Protein 8XYW (pdb70)

Structure (mmCIF, N/CA/C/O backbone):
data_8XYW
#
_entry.id   8XYW
#
_cell.length_a   64.487
_cell.length_b   64.511
_cell.length_c   26.794
_cell.angle_alpha   90.000
_cell.angle_beta   109.498
_cell.angle_gamma   90.000
#
_symmetry.space_group_name_H-M   'C 1 2 1'
#
loop_
_entity.id
_entity.type
_entity.pdbx_description
1 polymer 'De novo designed Trx-3'
2 water water
#
loop_
_atom_site.group_PDB
_atom_site.id
_atom_site.type_symbol
_atom_site.label_atom_id
_atom_site.label_alt_id
_atom_site.label_comp_id
_atom_site.label_asym_id
_atom_site.label_entity_id
_atom_site.label_seq_id
_atom_site.pdbx_PDB_ins_code
_atom_site.Cartn_x
_atom_site.Cartn_y
_atom_site.Cartn_z
_atom_site.occupancy
_atom_site.B_iso_or_equiv
_atom_site.auth_seq_id
_atom_site.auth_comp_id
_atom_site.auth_asym_id
_atom_site.auth_atom_id
_atom_site.pdbx_PDB_model_num
ATOM 1 N N . MET A 1 12 ? 18.58804 3.78911 21.38495 1.000 41.96090 1 MET A N 1
ATOM 2 C CA . MET A 1 12 ? 17.40209 4.62368 21.21449 1.000 42.18930 1 MET A CA 1
ATOM 3 C C . MET A 1 12 ? 16.36654 4.03185 20.25441 1.000 35.80406 1 MET A C 1
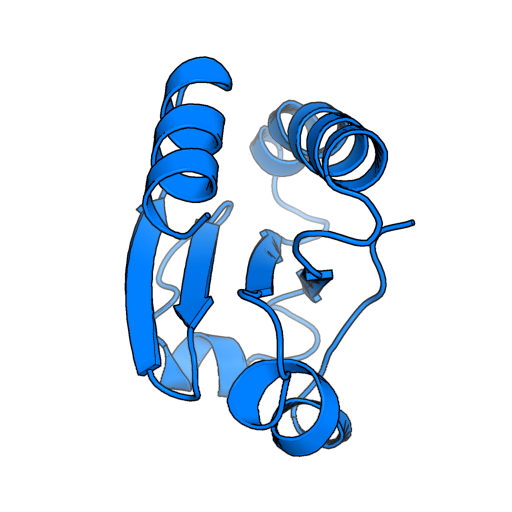ATOM 4 O O . MET A 1 12 ? 15.16843 4.27075 20.40978 1.000 36.84038 1 MET A O 1
ATOM 9 N N . VAL A 1 13 ? 16.81593 3.25806 19.27128 1.000 36.18195 2 VAL A N 1
ATOM 10 C CA . VAL A 1 13 ? 15.94163 2.76483 18.21351 1.000 31.37234 2 VAL A CA 1
ATOM 11 C C . VAL A 1 13 ? 15.48830 1.35899 18.58744 1.000 28.45813 2 VAL A C 1
ATOM 12 O O . VAL A 1 13 ? 16.24896 0.39353 18.46500 1.000 25.49278 2 VAL A O 1
ATOM 16 N N . GLU A 1 14 ? 14.23851 1.23782 19.02123 1.000 29.08011 3 GLU A N 1
ATOM 17 C CA . GLU A 1 14 ? 13.70002 -0.02039 19.50313 1.000 28.66024 3 GLU A CA 1
ATOM 18 C C . GLU A 1 14 ? 13.08112 -0.81417 18.35876 1.000 24.62322 3 GLU A C 1
ATOM 19 O O . GLU A 1 14 ? 12.55726 -0.24799 17.39580 1.000 21.56503 3 GLU A O 1
ATOM 25 N N . GLU A 1 15 ? 13.14279 -2.13780 18.47473 1.000 27.29911 4 GLU A N 1
ATOM 26 C CA . GLU A 1 15 ? 12.51489 -3.01297 17.49522 1.000 23.71388 4 GLU A CA 1
ATOM 27 C C . GLU A 1 15 ? 11.00254 -3.03907 17.70077 1.000 24.37776 4 GLU A C 1
ATOM 28 O O . GLU A 1 15 ? 10.51295 -2.96956 18.83213 1.000 28.61681 4 GLU A O 1
ATOM 34 N N . VAL A 1 16 ? 10.25932 -3.11790 16.59908 1.000 20.55855 5 VAL A N 1
ATOM 35 C CA . VAL A 1 16 ? 8.80981 -3.27366 16.62511 1.000 23.04717 5 VAL A CA 1
ATOM 36 C C . VAL A 1 16 ? 8.44512 -4.47432 15.76286 1.000 24.50275 5 VAL A C 1
ATOM 37 O O . VAL A 1 16 ? 9.15945 -4.81969 14.81355 1.000 22.76426 5 VAL A O 1
ATOM 41 N N . ASP A 1 17 ? 7.35198 -5.14779 16.12147 1.000 25.75467 6 ASP A N 1
ATOM 42 C CA . ASP A 1 17 ? 6.93769 -6.34646 15.39924 1.000 25.73064 6 ASP A CA 1
ATOM 43 C C . ASP A 1 17 ? 5.42777 -6.34092 15.18831 1.000 24.69277 6 ASP A C 1
ATOM 44 O O . ASP A 1 17 ? 4.72457 -5.38062 15.52393 1.000 19.52568 6 ASP A O 1
ATOM 49 N N . GLU A 1 18 ? 4.93776 -7.44903 14.62308 1.000 24.57916 7 GLU A N 1
ATOM 50 C CA . GLU A 1 18 ? 3.50697 -7.62735 14.42446 1.000 24.07271 7 GLU A CA 1
ATOM 51 C C . GLU A 1 18 ? 2.71220 -7.44897 15.71308 1.000 23.24491 7 GLU A C 1
ATOM 52 O O . GLU A 1 18 ? 1.60590 -6.90422 15.68033 1.000 26.69970 7 GLU A O 1
ATOM 58 N N . ASN A 1 19 ? 3.27301 -7.84756 16.85424 1.000 26.12800 8 ASN A N 1
ATOM 59 C CA . ASN A 1 19 ? 2.51374 -7.81259 18.09758 1.000 21.75322 8 ASN A CA 1
ATOM 60 C C . ASN A 1 19 ? 2.38132 -6.39278 18.63164 1.000 23.51388 8 ASN A C 1
ATOM 61 O O . ASN A 1 19 ? 1.33950 -6.03045 19.18736 1.000 20.76578 8 ASN A O 1
ATOM 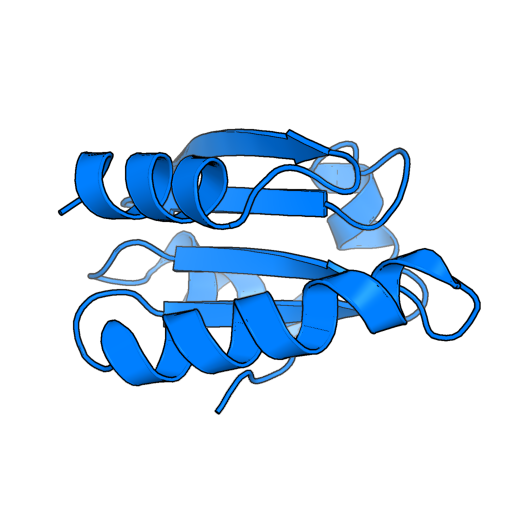66 N N . SER A 1 20 ? 3.41140 -5.56822 18.45426 1.000 20.51699 9 SER A N 1
ATOM 67 C CA . SER A 1 20 ? 3.43346 -4.22991 19.03315 1.000 15.01531 9 SER A CA 1
ATOM 68 C C . SER A 1 20 ? 3.16233 -3.13321 18.01312 1.000 18.86395 9 SER A C 1
ATOM 69 O O . SER A 1 20 ? 3.15142 -1.95579 18.38618 1.000 17.40257 9 SER A O 1
ATOM 72 N N . TRP A 1 21 ? 2.88836 -3.50005 16.75544 1.000 19.06094 10 TRP A N 1
ATOM 73 C CA . TRP A 1 21 ? 2.79913 -2.52989 15.66480 1.000 18.16710 10 TRP A CA 1
ATOM 74 C C . TRP A 1 21 ? 1.61737 -1.58136 15.84057 1.000 20.33146 10 TRP A C 1
ATOM 75 O O . TRP A 1 21 ? 1.76019 -0.36682 15.65797 1.000 18.83655 10 TRP A O 1
ATOM 86 N N . GLU A 1 22 ? 0.44628 -2.10746 16.21107 1.000 21.24373 11 GLU A N 1
ATOM 87 C CA . GLU A 1 22 ? -0.71259 -1.24531 16.39007 1.000 21.71910 11 GLU A CA 1
ATOM 88 C C . GLU A 1 22 ? -0.47293 -0.21485 17.48169 1.000 22.30133 11 GLU A C 1
ATOM 89 O O . GLU A 1 22 ? -0.74340 0.97401 17.28299 1.000 23.08265 11 GLU A O 1
ATOM 95 N N . GLU A 1 23 ? 0.06174 -0.63575 18.63174 1.000 19.70505 12 GLU A N 1
ATOM 96 C CA . GLU A 1 23 ? 0.15446 0.32071 19.73058 1.000 18.77185 12 GLU A CA 1
ATOM 97 C C . GLU A 1 23 ? 1.30557 1.30168 19.52589 1.000 20.67071 12 GLU A C 1
ATOM 98 O O . GLU A 1 23 ? 1.18351 2.48194 19.85797 1.000 21.05440 12 GLU A O 1
ATOM 104 N N . LYS A 1 24 ? 2.43448 0.84256 18.98035 1.000 14.81867 13 LYS A N 1
ATOM 105 C CA . LYS A 1 24 ? 3.59766 1.72005 18.87517 1.000 16.39565 13 LYS A CA 1
ATOM 106 C C . LYS A 1 24 ? 3.59532 2.56808 17.61489 1.000 20.18592 13 LYS A C 1
ATOM 107 O O . LYS A 1 24 ? 4.08648 3.69675 17.64397 1.000 16.57697 13 LYS A O 1
ATOM 113 N N . VAL A 1 25 ? 3.09328 2.04154 16.50036 1.000 17.32637 14 VAL A N 1
ATOM 114 C CA . VAL A 1 25 ? 3.19118 2.75107 15.22829 1.000 15.81436 14 VAL A CA 1
ATOM 115 C C . VAL A 1 25 ? 1.85934 3.38805 14.87216 1.000 22.20684 14 VAL A C 1
ATOM 116 O O . VAL A 1 25 ? 1.75567 4.61161 14.72805 1.000 26.71271 14 VAL A O 1
ATOM 120 N N . LEU A 1 26 ? 0.82773 2.56338 14.73535 1.000 20.57713 15 LEU A N 1
ATOM 121 C CA . LEU A 1 26 ? -0.43476 3.06564 14.21417 1.000 24.63362 15 LEU A CA 1
ATOM 122 C C . LEU A 1 26 ? -1.16907 3.96143 15.21217 1.000 20.02194 15 LEU A C 1
ATOM 123 O O . LEU A 1 26 ? -1.90847 4.85907 14.79297 1.000 31.08904 15 LEU A O 1
ATOM 128 N N . LYS A 1 27 ? -0.96369 3.77424 16.51889 1.000 23.30265 16 LYS A N 1
ATOM 129 C CA . LYS A 1 27 ? -1.65610 4.55292 17.54644 1.000 23.59989 16 LYS A CA 1
ATOM 130 C C . LYS A 1 27 ? -0.79362 5.65733 18.15535 1.000 25.80240 16 LYS A C 1
ATOM 131 O O . LYS A 1 27 ? -1.22160 6.31671 19.11133 1.000 21.88001 16 LYS A O 1
ATOM 137 N N . SER A 1 28 ? 0.40400 5.88038 17.61976 1.000 19.56098 17 SER A N 1
ATOM 138 C CA . SER A 1 28 ? 1.24331 6.97773 18.08588 1.000 23.14897 17 SER A CA 1
ATOM 139 C C . SER A 1 28 ? 0.58453 8.33476 17.91088 1.000 20.42542 17 SER A C 1
ATOM 140 O O . SER A 1 28 ? -0.06122 8.61228 16.89552 1.000 21.46071 17 SER A O 1
ATOM 143 N N . ASP A 1 29 ? 0.81056 9.20729 18.89601 1.000 20.76836 18 ASP A N 1
ATOM 144 C CA . ASP A 1 29 ? 0.41305 10.60028 18.78847 1.000 23.37729 18 ASP A CA 1
ATOM 145 C C . ASP A 1 29 ? 1.44335 11.45249 18.06547 1.000 22.62386 18 ASP A C 1
ATOM 146 O O . ASP A 1 29 ? 1.16247 12.61779 17.76026 1.000 26.09419 18 ASP A O 1
ATOM 151 N N . LYS A 1 30 ? 2.62305 10.92090 17.80037 1.000 19.53541 19 LYS A N 1
ATOM 152 C CA . LYS A 1 30 ? 3.63615 11.64280 17.05233 1.000 17.64535 19 LYS A CA 1
ATOM 153 C C . LYS A 1 30 ? 3.97555 10.87209 15.79016 1.000 17.77038 19 LYS A C 1
ATOM 154 O O . LYS A 1 30 ? 3.69018 9.67127 15.69396 1.000 16.56609 19 LYS A O 1
ATOM 160 N N . PRO A 1 31 ? 4.54328 11.53354 14.78829 1.000 15.53557 20 PRO A N 1
ATOM 161 C CA . PRO A 1 31 ? 4.93852 10.79799 13.58498 1.000 18.19376 20 PRO A CA 1
ATOM 162 C C . PRO A 1 31 ? 5.93271 9.72344 13.95597 1.000 15.37241 20 PRO A C 1
ATOM 163 O O . PRO A 1 31 ? 6.66382 9.84295 14.94064 1.000 13.85850 20 PRO A O 1
ATOM 167 N N . VAL A 1 32 ? 5.96167 8.66780 13.13802 1.000 15.63440 21 VAL A N 1
ATOM 168 C CA . VAL A 1 32 ? 6.76975 7.48513 13.40032 1.000 13.04128 21 VAL A CA 1
ATOM 169 C C . VAL A 1 32 ? 7.59209 7.18505 12.16292 1.000 15.15768 21 VAL A C 1
ATOM 170 O O . VAL A 1 32 ? 7.04993 7.12276 11.05745 1.000 14.74533 21 VAL A O 1
ATOM 174 N N . VAL A 1 33 ? 8.88839 7.01765 12.36183 1.000 9.43260 22 VAL A N 1
ATOM 175 C CA . VAL A 1 33 ? 9.82018 6.57183 11.32426 1.000 10.94274 22 VAL A CA 1
ATOM 176 C C . VAL A 1 33 ? 10.14771 5.11799 11.60455 1.000 15.57226 22 VAL A C 1
ATOM 177 O O . VAL A 1 33 ? 10.56966 4.78017 12.71567 1.000 13.65030 22 VAL A O 1
ATOM 181 N N . VAL A 1 34 ? 10.00432 4.25250 10.59950 1.000 14.17419 23 VAL A N 1
ATOM 182 C CA . VAL A 1 34 ? 10.28689 2.83298 10.77416 1.000 10.79188 23 VAL A CA 1
ATOM 183 C C . VAL A 1 34 ? 11.38772 2.44539 9.80266 1.000 12.41000 23 VAL A C 1
ATOM 184 O O . VAL A 1 34 ? 11.21404 2.55710 8.58499 1.000 13.92780 23 VAL A O 1
ATOM 188 N N . TYR A 1 35 ? 12.51437 2.02373 10.34961 1.000 12.49507 24 TYR A N 1
ATOM 189 C CA . TYR A 1 35 ? 13.68306 1.61467 9.57433 1.000 12.47067 24 TYR A CA 1
ATOM 190 C C . TYR A 1 35 ? 13.65520 0.10057 9.40043 1.000 13.57305 24 TYR A C 1
ATOM 191 O O . TYR A 1 35 ? 13.70146 -0.63392 10.38972 1.000 13.05730 24 TYR A O 1
ATOM 200 N N . PHE A 1 36 ? 13.58265 -0.35941 8.15042 1.000 11.78152 25 PHE A N 1
ATOM 201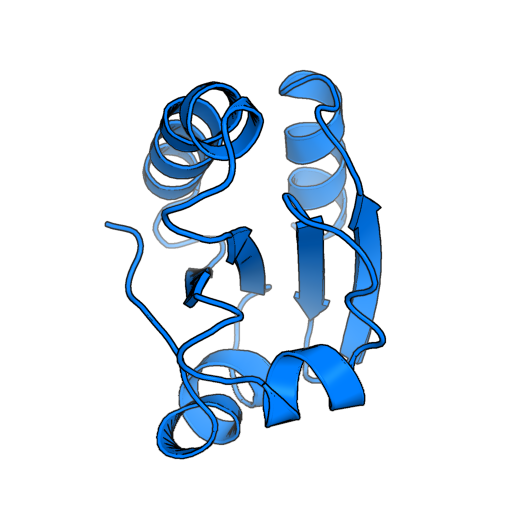 C CA . PHE A 1 36 ? 13.61716 -1.78513 7.82043 1.000 13.27597 25 PHE A CA 1
ATOM 202 C C . PHE A 1 36 ? 15.03200 -2.18981 7.42974 1.000 12.38614 25 PHE A C 1
ATOM 203 O O . PHE A 1 36 ? 15.65230 -1.55702 6.56693 1.000 13.06951 25 PHE A O 1
ATOM 211 N N . TRP A 1 37 ? 15.52867 -3.25301 8.05171 1.000 15.57948 26 TRP A N 1
ATOM 212 C CA . TRP A 1 37 ? 16.92359 -3.64145 7.92265 1.000 15.03324 26 TRP A CA 1
ATOM 213 C C . TRP A 1 37 ? 17.02031 -5.15710 7.95386 1.000 15.68284 26 TRP A C 1
ATOM 214 O O . TRP A 1 37 ? 16.03708 -5.86703 8.19165 1.000 13.94333 26 TRP A O 1
ATOM 225 N N . ALA A 1 38 ? 18.23876 -5.65397 7.73513 1.000 17.59864 27 ALA A N 1
ATOM 226 C CA . ALA A 1 38 ? 18.44772 -7.08716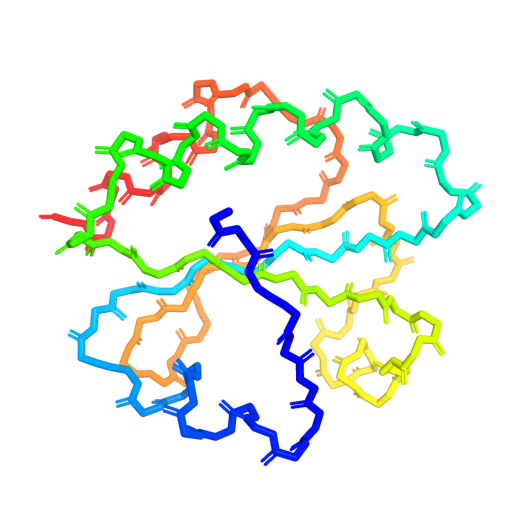 7.87470 1.000 20.46452 27 ALA A CA 1
ATOM 227 C C . ALA A 1 38 ? 19.90222 -7.30959 8.24596 1.000 21.63510 27 ALA A C 1
ATOM 228 O O . ALA A 1 38 ? 20.77451 -6.56510 7.76823 1.000 20.17305 27 ALA A O 1
ATOM 230 N N . PRO A 1 39 ? 20.19141 -8.29569 9.10060 1.000 21.52055 28 PRO A N 1
ATOM 231 C CA . PRO A 1 39 ? 21.58848 -8.53337 9.49973 1.000 24.43638 28 PRO A CA 1
ATOM 232 C C . PRO A 1 39 ? 22.50693 -8.85146 8.33323 1.000 25.55933 28 PRO A C 1
ATOM 233 O O . PRO A 1 39 ? 23.71553 -8.59708 8.42546 1.000 31.45527 28 PRO A O 1
ATOM 237 N N . TRP A 1 40 ? 21.97370 -9.35443 7.22716 1.000 21.96352 29 TRP A N 1
ATOM 238 C CA . TRP A 1 40 ? 22.78364 -9.74092 6.07861 1.000 28.07200 29 TRP A CA 1
ATOM 239 C C . TRP A 1 40 ? 23.00148 -8.60836 5.08752 1.000 28.83864 29 TRP A C 1
ATOM 240 O O . TRP A 1 40 ? 23.64422 -8.81982 4.05506 1.000 30.10672 29 TRP A O 1
ATOM 251 N N . CYS A 1 41 ? 22.50087 -7.41258 5.37711 1.000 25.48537 30 CYS A N 1
ATOM 252 C CA . CYS A 1 41 ? 22.50457 -6.31386 4.42508 1.000 26.11678 30 CYS A CA 1
ATOM 253 C C . CYS A 1 41 ? 23.66980 -5.37535 4.72262 1.000 28.36153 30 CYS A C 1
ATOM 254 O O . CYS A 1 41 ? 23.67420 -4.67893 5.74309 1.000 25.86906 30 CYS A O 1
ATOM 257 N N . GLY A 1 42 ? 24.64402 -5.34763 3.81890 1.000 26.96498 31 GLY A N 1
ATOM 258 C CA . GLY A 1 42 ? 25.77607 -4.45830 3.92408 1.000 26.68846 31 GLY A CA 1
ATOM 259 C C . GLY A 1 42 ? 25.40718 -2.99051 4.04829 1.000 27.55552 31 GLY A C 1
ATOM 260 O O . GLY A 1 42 ? 25.83423 -2.31076 4.98666 1.000 31.71917 31 GLY A O 1
ATOM 261 N N . PRO A 1 43 ? 24.62637 -2.46182 3.09880 1.000 26.47674 32 PRO A N 1
ATOM 262 C CA . PRO A 1 43 ? 24.23392 -1.04380 3.18655 1.000 27.94581 32 PRO A CA 1
ATOM 263 C C . PRO A 1 43 ? 23.46690 -0.66851 4.44353 1.000 28.32085 32 PRO A C 1
ATOM 264 O O . PRO A 1 43 ? 23.41649 0.52530 4.76765 1.000 29.08500 32 PRO A O 1
ATOM 268 N N . CYS A 1 44 ? 22.87714 -1.62825 5.16887 1.000 27.96931 33 CYS A N 1
ATOM 269 C CA . CYS A 1 44 ? 22.27050 -1.28391 6.45587 1.000 26.29837 33 CYS A CA 1
ATOM 270 C C . CYS A 1 44 ? 23.30465 -0.80980 7.46172 1.000 31.65283 33 CYS A C 1
ATOM 271 O O . CYS A 1 44 ? 22.98324 -0.00835 8.34698 1.000 30.91333 33 CYS A O 1
ATOM 274 N N . GLU A 1 45 ? 24.54580 -1.28533 7.34671 1.000 30.38909 34 GLU A N 1
ATOM 275 C CA . GLU A 1 45 ? 25.60909 -0.74796 8.18704 1.000 33.21442 34 GLU A CA 1
ATOM 276 C C . GLU A 1 45 ? 25.89948 0.71383 7.86034 1.000 32.26628 34 GLU A C 1
ATOM 277 O O . GLU A 1 45 ? 26.33479 1.47104 8.73576 1.000 34.02479 34 GLU A O 1
ATOM 283 N N . GLU A 1 46 ? 25.66070 1.12995 6.61515 1.000 30.22639 35 GLU A N 1
ATOM 284 C CA . GLU A 1 46 ? 25.93802 2.50850 6.22503 1.000 32.60065 35 GLU A CA 1
ATOM 285 C C . GLU A 1 46 ? 24.88969 3.46442 6.77347 1.000 33.36909 35 GLU A C 1
ATOM 286 O O . GLU A 1 46 ? 25.21364 4.59150 7.16377 1.000 31.80300 35 GLU A O 1
ATOM 292 N N . ILE A 1 47 ? 23.63143 3.03700 6.79800 1.000 30.46667 36 ILE A N 1
ATOM 293 C CA . ILE A 1 47 ? 22.55408 3.92627 7.21005 1.000 29.76816 36 ILE A CA 1
ATOM 294 C C . ILE A 1 47 ? 22.29910 3.89500 8.71701 1.000 28.58174 36 ILE A C 1
ATOM 295 O O . ILE A 1 47 ? 21.80780 4.88413 9.27371 1.000 24.43880 36 ILE A O 1
ATOM 300 N N . LYS A 1 48 ? 22.62931 2.78914 9.38957 1.000 27.49383 37 LYS A N 1
ATOM 301 C CA . LYS A 1 48 ? 22.43615 2.65128 10.83863 1.000 26.72773 37 LYS A CA 1
ATOM 302 C C . LYS A 1 48 ? 22.84600 3.87587 11.65329 1.000 26.12362 37 LYS A C 1
ATOM 303 O O . LYS A 1 48 ? 22.03884 4.33152 12.47744 1.000 24.56518 37 LYS A O 1
ATOM 309 N N . PRO A 1 49 ? 24.03598 4.46153 11.48505 1.000 27.92637 38 PRO A N 1
ATOM 310 C CA . PRO A 1 49 ? 24.35884 5.65496 12.28579 1.000 26.66578 38 PRO A CA 1
ATOM 311 C C . PRO A 1 49 ? 23.50526 6.86595 11.95119 1.000 23.73403 38 PRO A C 1
ATOM 312 O O . PRO A 1 49 ? 23.25308 7.69084 12.84090 1.000 25.45206 38 PRO A O 1
ATOM 316 N N . ILE A 1 50 ? 23.04753 7.00006 10.70287 1.000 24.13317 39 ILE A N 1
ATOM 317 C CA . ILE A 1 50 ? 22.13117 8.08656 10.35895 1.000 23.66643 39 ILE A CA 1
ATOM 318 C C . ILE A 1 50 ? 20.82277 7.94161 11.13059 1.000 19.42397 39 ILE A C 1
ATOM 319 O O . ILE A 1 50 ? 20.30183 8.91339 11.69571 1.000 20.42102 39 ILE A O 1
ATOM 324 N N . ILE A 1 51 ? 20.27004 6.72661 11.16155 1.000 20.07544 40 ILE A N 1
ATOM 325 C CA . ILE A 1 51 ? 19.01581 6.49592 11.87977 1.000 19.15834 40 ILE A CA 1
ATOM 326 C C . ILE A 1 51 ? 19.17858 6.81108 13.36191 1.000 22.21289 40 ILE A C 1
ATOM 327 O O . ILE A 1 51 ? 18.30654 7.43739 13.98704 1.000 17.82216 40 ILE A O 1
ATOM 332 N N . GLU A 1 52 ? 20.29869 6.39075 13.95291 1.000 20.46678 41 GLU A N 1
ATOM 333 C CA . GLU A 1 52 ? 20.51799 6.63073 15.37395 1.000 20.79855 41 GLU A CA 1
ATOM 334 C C . GLU A 1 52 ? 20.68266 8.11810 15.65907 1.000 20.98577 41 GLU A C 1
ATOM 335 O O . GLU A 1 52 ? 20.16303 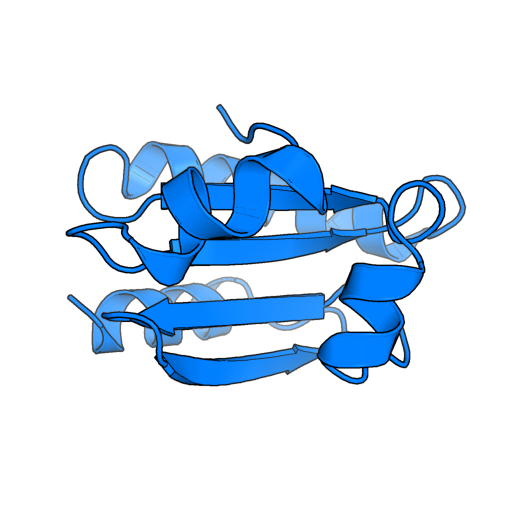8.62292 16.66221 1.000 23.26786 41 GLU A O 1
ATOM 341 N N . LYS A 1 53 ? 21.39198 8.82946 14.77904 1.000 20.76766 42 LYS A N 1
ATOM 342 C CA . LYS A 1 53 ? 21.57162 10.27172 14.94144 1.000 22.39670 42 LYS A CA 1
ATOM 343 C C . LYS A 1 53 ? 20.23448 11.00067 14.88771 1.000 22.05873 42 LYS A C 1
ATOM 344 O O . LYS A 1 53 ? 19.96518 11.90105 15.69847 1.000 20.27872 42 LYS A O 1
ATOM 350 N N . LEU A 1 54 ? 19.39087 10.65089 13.91528 1.000 20.23796 43 LEU A N 1
ATOM 351 C CA . LEU A 1 54 ? 18.10777 11.34042 13.79738 1.000 19.96317 43 LEU A CA 1
ATOM 352 C C . LEU A 1 54 ? 17.16183 10.97467 14.93252 1.000 19.26290 43 LEU A C 1
ATOM 353 O O . LEU A 1 54 ? 16.37860 11.82162 15.38036 1.000 19.41787 43 LEU A O 1
ATOM 358 N N . ALA A 1 55 ? 17.21648 9.73587 15.41780 1.000 18.47514 44 ALA A N 1
ATOM 359 C CA . ALA A 1 55 ? 16.41274 9.36615 16.57433 1.000 17.22233 44 ALA A CA 1
ATOM 360 C C . ALA A 1 55 ? 16.75488 10.23712 17.77900 1.000 19.76385 44 ALA A C 1
ATOM 361 O O . ALA A 1 55 ? 15.86329 10.68526 18.50873 1.000 20.18294 44 ALA A O 1
ATOM 363 N N . GLU A 1 56 ? 18.04543 10.48755 18.00124 1.000 21.05275 45 GLU A N 1
ATOM 364 C CA . GLU A 1 56 ? 18.45210 11.32228 19.12506 1.000 23.06442 45 GLU A CA 1
ATOM 365 C C . GLU A 1 56 ? 18.05132 12.77585 18.90409 1.000 21.08877 45 GLU A C 1
ATOM 366 O O . GLU A 1 56 ? 17.51050 13.42150 19.81305 1.000 19.21649 45 GLU A O 1
ATOM 372 N N . LYS A 1 57 ? 18.29027 13.30346 17.70088 1.000 18.25330 46 LYS A N 1
ATOM 373 C CA . LYS A 1 57 ? 17.96595 14.70500 17.42267 1.000 16.80745 46 LYS A CA 1
ATOM 374 C C . LYS A 1 57 ? 16.48213 14.98753 17.62323 1.000 17.35150 46 LYS A C 1
ATOM 375 O O . LYS A 1 57 ? 16.10858 16.03475 18.17019 1.000 17.91371 46 LYS A O 1
ATOM 381 N N . TYR A 1 58 ? 15.62159 14.08252 17.16711 1.000 18.04418 47 TYR A N 1
ATOM 382 C C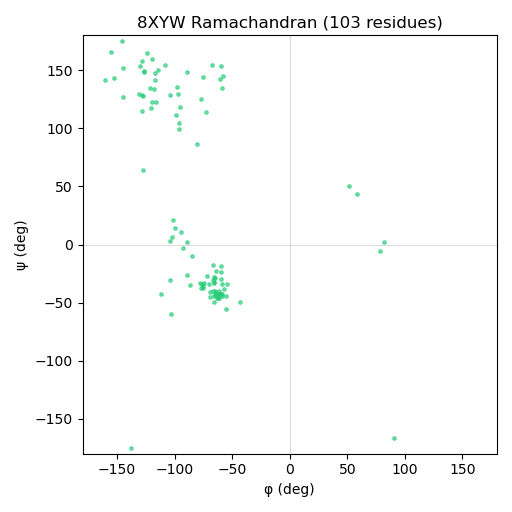A . TYR A 1 58 ? 14.18053 14.27673 17.18041 1.000 15.65334 47 TYR A CA 1
ATOM 383 C C . TYR A 1 58 ? 13.50236 13.53117 18.31897 1.000 16.53979 47 TYR A C 1
ATOM 384 O O . TYR A 1 58 ? 12.29063 13.29764 18.26331 1.000 16.10784 47 TYR A O 1
ATOM 393 N N . ALA A 1 59 ? 14.25943 13.18019 19.36090 1.000 17.56843 48 ALA A N 1
ATOM 394 C CA . ALA A 1 59 ? 13.67886 12.50140 20.50985 1.000 19.82414 48 ALA A CA 1
ATOM 395 C C . ALA A 1 59 ? 12.58765 13.37700 21.09949 1.000 18.52402 48 ALA A C 1
ATOM 396 O O . ALA A 1 59 ? 12.76459 14.59053 21.25371 1.000 19.07675 48 ALA A O 1
ATOM 398 N N . GLY A 1 60 ? 11.44458 12.76376 21.40177 1.000 17.02341 49 GLY A N 1
ATOM 399 C CA . GLY A 1 60 ? 10.29136 13.51254 21.84973 1.000 20.23956 49 GLY A CA 1
ATOM 400 C C . GLY A 1 60 ? 9.51018 14.20689 20.75581 1.000 20.65709 49 GLY A C 1
ATOM 401 O O . GLY A 1 60 ? 8.46369 14.79496 21.04815 1.000 21.82981 49 GLY A O 1
ATOM 402 N N . LYS A 1 61 ? 9.97989 14.17451 19.50560 1.000 17.22311 50 LYS A N 1
ATOM 403 C CA . LYS A 1 61 ? 9.23798 14.76487 18.39985 1.000 15.85794 50 LYS A CA 1
ATOM 404 C C . LYS A 1 61 ? 8.69302 13.75493 17.41173 1.000 13.55639 50 LYS A C 1
ATOM 405 O O . LYS A 1 61 ? 7.55734 13.89803 16.95139 1.000 13.42573 50 LYS A O 1
ATOM 411 N N . VAL A 1 62 ? 9.49905 12.75050 17.06076 1.000 13.67550 51 VAL A N 1
ATOM 412 C CA . VAL A 1 62 ? 9.06886 11.56733 16.32714 1.000 12.60840 51 VAL A CA 1
ATOM 413 C C . VAL A 1 62 ? 9.55712 10.35514 17.10380 1.000 15.12915 51 VAL A C 1
ATOM 414 O O . VAL A 1 62 ? 10.49399 10.43176 17.90319 1.000 14.67798 51 VAL A O 1
ATOM 418 N N . ARG A 1 63 ? 8.90127 9.22760 16.86118 1.000 14.33733 52 ARG A N 1
ATOM 419 C CA . ARG A 1 63 ? 9.37370 7.93079 17.32608 1.000 12.74021 52 ARG A CA 1
ATOM 420 C C . ARG A 1 63 ? 10.09276 7.26444 16.16543 1.000 15.20997 52 ARG A C 1
ATOM 421 O O . ARG A 1 63 ? 9.56635 7.24182 15.05568 1.000 14.08541 52 ARG A O 1
ATOM 429 N N . VAL A 1 64 ? 11.25707 6.68228 16.43771 1.000 13.97492 53 VAL A N 1
ATOM 430 C CA . VAL A 1 64 ? 12.01344 5.92391 15.44146 1.000 13.54872 53 VAL A CA 1
ATOM 431 C C . VAL A 1 64 ? 12.09486 4.47944 15.90364 1.000 17.30926 53 VAL A C 1
ATOM 432 O O . VAL A 1 64 ? 12.58093 4.19896 17.00545 1.000 17.74542 53 VAL A O 1
ATOM 436 N N . TYR A 1 65 ? 11.61743 3.56776 15.06337 1.000 15.77976 54 TYR A N 1
ATOM 437 C CA . TYR A 1 65 ? 11.63836 2.14843 15.35684 1.000 15.39970 54 TYR A CA 1
ATOM 438 C C . TYR A 1 65 ? 12.36185 1.41909 14.23817 1.000 13.92143 54 TYR A C 1
ATOM 439 O O . TYR A 1 65 ? 12.57785 1.96263 13.15757 1.000 13.16659 54 TYR A O 1
ATOM 448 N N . ARG A 1 66 ? 12.73377 0.17728 14.50782 1.000 15.04931 55 ARG A N 1
ATOM 449 C CA . ARG A 1 66 ? 13.35813 -0.65972 13.49505 1.000 15.01368 55 ARG A CA 1
ATOM 450 C C . ARG A 1 66 ? 12.61690 -1.98227 13.35735 1.000 16.19732 55 ARG A C 1
ATOM 451 O O . ARG A 1 66 ? 12.05310 -2.50791 14.31930 1.000 17.38684 55 ARG A O 1
ATOM 459 N N . VAL A 1 67 ? 12.62305 -2.51883 12.13871 1.000 14.39627 56 VAL A N 1
ATOM 460 C CA . VAL A 1 67 ? 12.06240 -3.83870 11.84363 1.000 12.78118 56 VAL A CA 1
ATOM 461 C C . VAL A 1 67 ? 13.10804 -4.65073 11.09463 1.000 13.92194 56 VAL A C 1
ATOM 462 O O . VAL A 1 67 ? 13.47061 -4.29514 9.96757 1.000 15.33206 56 VAL A O 1
ATOM 466 N N . ASP A 1 68 ? 13.58831 -5.73282 11.71583 1.000 14.54316 57 ASP A N 1
ATOM 467 C CA . ASP A 1 68 ? 14.37722 -6.75354 11.02862 1.000 15.55495 57 ASP A CA 1
ATOM 468 C C . ASP A 1 68 ? 13.42045 -7.53486 10.13925 1.000 15.86223 57 ASP A C 1
ATOM 469 O O . ASP A 1 68 ? 12.55380 -8.24613 10.64820 1.000 15.13914 57 ASP A O 1
ATOM 474 N N . VAL A 1 69 ? 13.58972 -7.43111 8.81496 1.000 15.68700 58 VAL A N 1
ATOM 475 C CA . VAL A 1 69 ? 12.62681 -8.04470 7.90055 1.000 14.19607 58 VAL A CA 1
ATOM 476 C C . VAL A 1 69 ? 12.64857 -9.56911 7.97303 1.000 16.50582 58 VAL A C 1
ATOM 477 O O . VAL A 1 69 ? 11.69779 -10.21819 7.52232 1.000 16.96420 58 VAL A O 1
ATOM 481 N N . ASP A 1 70 ? 13.71177 -10.15225 8.52134 1.000 15.81922 59 ASP A N 1
ATOM 482 C CA . ASP A 1 70 ? 13.75679 -11.60032 8.70768 1.000 15.46635 59 ASP A CA 1
ATOM 483 C C . ASP A 1 70 ? 12.93322 -12.01867 9.91440 1.000 18.64752 59 ASP A C 1
ATOM 484 O O . ASP A 1 70 ? 12.34311 -13.10732 9.92031 1.000 18.25498 59 ASP A O 1
ATOM 489 N N . LYS A 1 71 ? 12.89166 -11.16797 10.94560 1.000 15.60567 60 LYS A N 1
ATOM 490 C CA . LYS A 1 71 ? 12.07243 -11.43042 12.12330 1.000 16.88154 60 LYS A CA 1
ATOM 491 C C . LYS A 1 71 ? 10.59503 -11.17346 11.88054 1.000 17.82042 60 LYS A C 1
ATOM 492 O O . LYS A 1 71 ? 9.75549 -11.84863 12.48642 1.000 17.51377 60 LYS A O 1
ATOM 498 N N . ALA A 1 72 ? 10.24836 -10.18855 11.04982 1.000 15.96430 61 ALA A N 1
ATOM 499 C CA . ALA A 1 72 ? 8.85497 -9.79445 10.83233 1.000 17.51338 61 ALA A CA 1
ATOM 500 C C . ALA A 1 72 ? 8.53568 -9.79397 9.34412 1.000 18.51522 61 ALA A C 1
ATOM 501 O O . ALA A 1 72 ? 8.25127 -8.74445 8.74662 1.000 15.24658 61 ALA A O 1
ATOM 503 N N . PRO A 1 73 ? 8.59349 -10.96338 8.70241 1.000 19.41095 62 PRO A N 1
ATOM 504 C CA . PRO A 1 73 ? 8.31209 -11.02097 7.26243 1.000 17.97467 62 PRO A CA 1
ATOM 505 C C . PRO A 1 73 ? 6.88768 -10.64774 6.91724 1.000 17.47524 62 PRO A C 1
ATOM 506 O O . PRO A 1 73 ? 6.63451 -10.21250 5.78789 1.000 20.59485 62 PRO A O 1
ATOM 510 N N . GLY A 1 74 ? 5.95421 -10.75971 7.86418 1.000 17.35904 63 GLY A N 1
ATOM 511 C CA . GLY A 1 74 ? 4.59907 -10.30387 7.60476 1.000 19.03002 63 GLY A CA 1
ATOM 512 C C . GLY A 1 74 ? 4.50198 -8.79303 7.48330 1.000 18.44408 63 GLY A C 1
ATOM 513 O O . GLY A 1 74 ? 3.76567 -8.27923 6.63828 1.000 17.70266 63 GLY A O 1
ATOM 514 N N . ILE A 1 75 ? 5.22429 -8.06410 8.33709 1.000 16.15395 64 ILE A N 1
ATOM 515 C CA . ILE A 1 75 ? 5.25674 -6.60550 8.21882 1.000 13.29980 64 ILE A CA 1
ATOM 516 C C . ILE A 1 75 ? 5.89863 -6.20183 6.90456 1.000 16.38933 64 ILE A C 1
ATOM 517 O O . ILE A 1 75 ? 5.42626 -5.28798 6.22042 1.000 14.88844 64 ILE A O 1
ATOM 522 N N . ALA A 1 76 ? 6.97865 -6.88878 6.51791 1.000 13.46097 65 ALA A N 1
ATOM 523 C CA . ALA A 1 76 ? 7.61173 -6.54174 5.25499 1.000 15.75122 65 ALA A CA 1
ATOM 524 C C . ALA A 1 76 ? 6.65430 -6.77561 4.09444 1.000 16.98180 65 ALA A C 1
ATOM 525 O O . ALA A 1 76 ? 6.55706 -5.94884 3.18394 1.000 17.33517 65 ALA A O 1
ATOM 527 N N . GLU A 1 77 ? 5.92696 -7.89752 4.11139 1.000 17.58567 66 GLU A N 1
ATOM 528 C CA . GLU A 1 77 ? 4.96736 -8.15160 3.04373 1.000 17.20865 66 GLU A CA 1
ATOM 529 C C . GLU A 1 77 ? 3.83953 -7.12329 3.05184 1.000 19.74015 66 GLU A C 1
ATOM 530 O O . GLU A 1 77 ? 3.46419 -6.59196 1.99635 1.000 19.32762 66 GLU A O 1
ATOM 536 N N . LYS A 1 78 ? 3.31822 -6.79601 4.23736 1.000 17.88514 67 LYS A N 1
ATOM 537 C CA . LYS A 1 78 ? 2.20396 -5.85902 4.34234 1.000 18.25592 67 LYS A CA 1
ATOM 538 C C . LYS A 1 78 ? 2.52709 -4.52563 3.67723 1.000 18.65607 67 LYS A C 1
ATOM 539 O O . LYS A 1 78 ? 1.70257 -3.97735 2.93755 1.000 17.58724 67 LYS A O 1
ATOM 545 N N . TYR A 1 79 ? 3.72695 -4.00423 3.90507 1.000 17.04764 68 TYR A N 1
ATOM 546 C CA . TYR A 1 79 ? 4.11460 -2.70145 3.38508 1.000 17.42829 68 TYR A CA 1
ATOM 547 C C . TYR A 1 79 ? 4.96357 -2.79131 2.12401 1.000 17.93948 68 TYR A C 1
ATOM 548 O O . TYR A 1 79 ? 5.54969 -1.78665 1.71665 1.000 17.51740 68 TYR A O 1
ATOM 557 N N . ASN A 1 80 ? 5.01439 -3.96101 1.48580 1.000 17.41970 69 ASN A N 1
ATOM 558 C CA . ASN A 1 80 ? 5.75371 -4.16762 0.23725 1.000 18.18708 69 ASN A CA 1
ATOM 559 C C . ASN A 1 80 ? 7.19605 -3.68131 0.34959 1.000 15.81753 69 ASN A C 1
ATOM 560 O O . ASN A 1 80 ? 7.71001 -2.94192 -0.49961 1.000 19.68385 69 ASN A O 1
ATOM 565 N N . ILE A 1 81 ? 7.85715 -4.12306 1.41117 1.000 16.64714 70 ILE A N 1
ATOM 566 C CA . ILE A 1 81 ? 9.26451 -3.84751 1.63061 1.000 14.65841 70 ILE A CA 1
ATOM 567 C C . ILE A 1 81 ? 10.05726 -4.82705 0.77758 1.000 14.79194 70 ILE A C 1
ATOM 568 O O . ILE A 1 81 ? 10.45339 -5.90174 1.24285 1.000 17.61793 70 ILE A O 1
ATOM 573 N N . THR A 1 82 ? 10.28741 -4.46043 -0.48509 1.000 14.25905 71 THR A N 1
ATOM 574 C CA . THR A 1 82 ? 10.85987 -5.38410 -1.46149 1.000 16.75973 71 THR A CA 1
ATOM 575 C C . THR A 1 82 ? 12.37225 -5.29696 -1.54818 1.000 17.72990 71 THR A C 1
ATOM 576 O O . THR A 1 82 ? 12.98020 -6.05818 -2.31598 1.000 18.44896 71 THR A O 1
ATOM 580 N N . SER A 1 83 ? 12.98513 -4.38463 -0.80693 1.000 16.79484 72 SER A N 1
ATOM 581 C CA . SER A 1 83 ? 14.41520 -4.40392 -0.55191 1.000 20.65302 72 SER A CA 1
ATOM 582 C C . SER A 1 83 ? 14.67404 -3.65194 0.74311 1.000 15.15217 72 SER A C 1
ATOM 583 O O . SER A 1 83 ? 13.80039 -2.94344 1.26901 1.000 16.13937 72 SER A O 1
ATOM 586 N N . VAL A 1 84 ? 15.88640 -3.82771 1.26296 1.000 15.49273 73 VAL A N 1
ATOM 587 C CA . VAL A 1 84 ? 16.34400 -3.11210 2.45081 1.000 17.89141 73 VAL A CA 1
ATOM 588 C C . VAL A 1 84 ? 17.70286 -2.50158 2.12656 1.000 17.98196 73 VAL A C 1
ATOM 589 O O . VAL A 1 84 ? 18.40039 -2.99650 1.23143 1.000 16.88441 73 VAL A O 1
ATOM 593 N N . PRO A 1 85 ? 18.10894 -1.41085 2.77618 1.000 16.13231 74 PRO A N 1
ATOM 594 C CA . PRO A 1 85 ? 17.36975 -0.67183 3.80782 1.000 14.64438 74 PRO A CA 1
ATOM 595 C C . PRO A 1 85 ? 16.13404 0.02622 3.24469 1.000 15.44618 74 PRO A C 1
ATOM 596 O O . PRO A 1 85 ? 16.06410 0.35382 2.06466 1.000 15.97189 74 PRO A O 1
ATOM 600 N N . ALA A 1 86 ? 15.13884 0.25565 4.10012 1.000 13.92700 75 ALA A N 1
ATOM 601 C CA . ALA A 1 86 ? 14.00980 1.07415 3.70389 1.000 15.90737 75 ALA A CA 1
ATOM 602 C C . ALA A 1 86 ? 13.57830 1.85619 4.92452 1.000 13.11826 75 ALA A C 1
ATOM 603 O O . ALA A 1 86 ? 13.79411 1.41926 6.05517 1.000 14.52036 75 ALA A O 1
ATOM 605 N N . VAL A 1 87 ? 13.00618 3.02511 4.68830 1.000 11.11629 76 VAL A N 1
ATOM 606 C CA . VAL A 1 87 ? 12.46947 3.86021 5.75486 1.000 13.59691 76 VAL A CA 1
ATOM 607 C C . VAL A 1 87 ? 11.06471 4.28486 5.37457 1.000 14.71333 76 VAL A C 1
ATOM 608 O O . VAL A 1 87 ? 10.85242 4.83221 4.28820 1.000 15.78300 76 VAL A O 1
ATOM 612 N N . LEU A 1 88 ? 10.11899 4.08915 6.29386 1.000 13.41065 77 LEU A N 1
ATOM 613 C CA . LEU A 1 88 ? 8.72976 4.46695 6.07837 1.000 13.38771 77 LEU A CA 1
ATOM 614 C C . LEU A 1 88 ? 8.37642 5.52375 7.11661 1.000 14.76162 77 LEU A C 1
ATOM 615 O O . LEU A 1 88 ? 8.83531 5.46228 8.26052 1.000 14.50886 77 LEU A O 1
ATOM 620 N N . ILE A 1 89 ? 7.59751 6.51425 6.71389 1.000 12.60832 78 ILE A N 1
ATOM 621 C CA . ILE A 1 89 ? 7.18127 7.56893 7.63118 1.000 12.50356 78 ILE A CA 1
ATOM 622 C C . ILE A 1 89 ? 5.67283 7.55360 7.72632 1.000 16.44120 78 ILE A C 1
ATOM 623 O O . ILE A 1 89 ? 4.98369 7.65620 6.70461 1.000 14.90169 78 ILE A O 1
ATOM 628 N N . PHE A 1 90 ? 5.16511 7.39261 8.95423 1.000 16.31104 79 PHE A N 1
ATOM 629 C CA . PHE A 1 90 ? 3.74087 7.32740 9.24241 1.000 17.56947 79 PHE A CA 1
ATOM 630 C C . PHE A 1 90 ? 3.32574 8.52924 10.07228 1.000 17.89803 79 PHE A C 1
ATOM 631 O O . PHE A 1 90 ? 4.09952 9.04907 10.87637 1.000 16.62635 79 PHE A O 1
ATOM 639 N N . LYS A 1 91 ? 2.08021 8.93794 9.89390 1.000 17.99145 80 LYS A N 1
ATOM 640 C CA . LYS A 1 91 ? 1.48947 9.89682 10.81140 1.000 21.75602 80 LYS A CA 1
ATOM 641 C C . LYS A 1 91 ? 0.02414 9.56044 10.98433 1.000 26.13092 80 LYS A C 1
ATOM 642 O O . LYS A 1 91 ? -0.70001 9.42216 9.99448 1.000 25.33396 80 LYS A O 1
ATOM 648 N N . ASP A 1 92 ? -0.39372 9.40672 12.24376 1.000 27.17103 81 ASP A N 1
ATOM 649 C CA . ASP A 1 92 ? -1.80147 9.23247 12.58582 1.000 30.79854 81 ASP A CA 1
ATOM 650 C C . ASP A 1 92 ? -2.39443 8.01711 11.88189 1.000 28.91114 81 ASP A C 1
ATOM 651 O O . ASP A 1 92 ? -3.50139 8.06364 11.33850 1.000 33.30337 81 ASP A O 1
ATOM 656 N N . GLY A 1 93 ? -1.63908 6.92320 11.88402 1.000 28.34272 82 GLY A N 1
ATOM 657 C CA . GLY A 1 93 ? -2.08631 5.67259 11.31556 1.000 28.11216 82 GLY A CA 1
ATOM 658 C C . GLY A 1 93 ? -1.93037 5.54848 9.81901 1.000 30.14801 82 GLY A C 1
ATOM 659 O O . GLY A 1 93 ? -2.30688 4.51063 9.26084 1.000 35.63619 82 GLY A O 1
ATOM 660 N N . LYS A 1 94 ? -1.36929 6.55004 9.15113 1.000 26.27207 83 LYS A N 1
ATOM 661 C CA . LYS A 1 94 ? -1.35566 6.59915 7.69839 1.000 25.84388 83 LYS A CA 1
ATOM 662 C C . LYS A 1 94 ? 0.08647 6.65259 7.21554 1.000 21.37789 83 LYS A C 1
ATOM 663 O O . LYS A 1 94 ? 0.90143 7.40688 7.75350 1.000 19.47904 83 LYS A O 1
ATOM 669 N N . LEU A 1 95 ? 0.39924 5.84874 6.20768 1.000 22.37490 84 LEU A N 1
ATOM 670 C CA . LEU A 1 95 ? 1.72505 5.88448 5.60950 1.000 18.72374 84 LEU A CA 1
ATOM 671 C C . LEU A 1 95 ? 1.86095 7.08753 4.68039 1.000 21.61572 84 LEU A C 1
ATOM 672 O O . LEU A 1 95 ? 1.05314 7.27984 3.76552 1.000 23.53501 84 LEU A O 1
ATOM 677 N N . LEU A 1 96 ? 2.88393 7.90104 4.92418 1.000 17.69300 85 LEU A N 1
ATOM 678 C CA . LEU A 1 96 ? 3.09530 9.13205 4.17547 1.000 20.00479 85 LEU A CA 1
ATOM 679 C C . LEU A 1 96 ? 4.20597 9.03253 3.14232 1.000 20.17281 85 LEU A C 1
ATOM 680 O O . LEU A 1 96 ? 4.14602 9.72252 2.11559 1.000 19.48745 85 LEU A O 1
ATOM 685 N N . LYS A 1 97 ? 5.22772 8.21486 3.38153 1.000 18.65631 86 LYS A N 1
ATOM 686 C CA . LYS A 1 97 ? 6.35086 8.18853 2.45906 1.000 17.59487 86 LYS A CA 1
ATOM 687 C C . LYS A 1 97 ? 7.11291 6.88743 2.65094 1.000 17.99640 86 LYS A C 1
ATOM 688 O O . LYS A 1 97 ? 7.26732 6.42176 3.77966 1.000 15.83306 86 LYS A O 1
ATOM 694 N N . LYS A 1 98 ? 7.58420 6.31174 1.54576 1.000 18.41965 87 LYS A N 1
ATOM 695 C CA . LYS A 1 98 ? 8.49136 5.17074 1.56985 1.000 18.49193 87 LYS A CA 1
ATOM 696 C C . LYS A 1 98 ? 9.79609 5.61180 0.91861 1.000 14.39589 87 LYS A C 1
ATOM 697 O O . LYS A 1 98 ? 9.77728 6.27531 -0.12633 1.000 21.13077 87 LYS A O 1
ATOM 703 N N . LEU A 1 99 ? 10.92642 5.29496 1.55384 1.000 12.99860 88 LEU A N 1
ATOM 704 C CA . LEU A 1 99 ? 12.22978 5.62349 0.98632 1.000 18.23701 88 LEU A CA 1
ATOM 705 C C . LEU A 1 99 ? 13.05363 4.34697 0.95682 1.000 16.19977 88 LEU A C 1
ATOM 706 O O . LEU A 1 99 ? 13.15708 3.65035 1.96735 1.000 18.06277 88 LEU A O 1
ATOM 711 N N . PHE A 1 100 ? 13.60464 4.01365 -0.20316 1.000 15.73725 89 PHE A N 1
ATOM 712 C CA . PHE A 1 100 ? 14.35994 2.78732 -0.35054 1.000 21.18435 89 PHE A CA 1
ATOM 713 C C . PHE A 1 100 ? 15.79622 3.11446 -0.70241 1.000 20.17792 89 PHE A C 1
ATOM 714 O O . PHE A 1 100 ? 16.07114 4.11107 -1.37532 1.000 20.17648 89 PHE A O 1
ATOM 722 N N . GLY A 1 101 ? 16.70315 2.26632 -0.23459 1.000 23.12484 90 GLY A N 1
ATOM 723 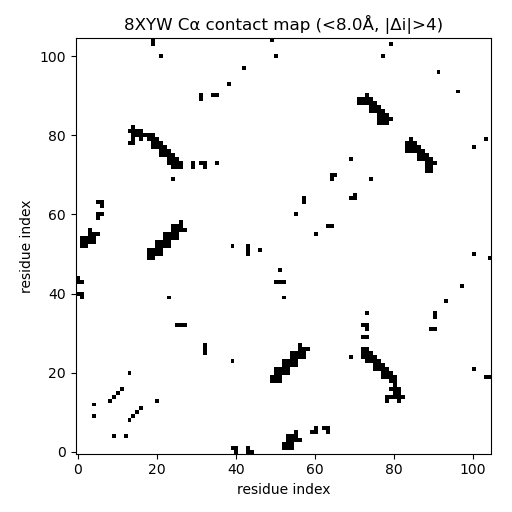C CA . GLY A 1 101 ? 18.10595 2.39267 -0.56906 1.000 27.12527 90 GLY A CA 1
ATOM 724 C C . GLY A 1 101 ? 18.87910 3.24638 0.41040 1.000 26.34763 90 GLY A C 1
ATOM 725 O O . GLY A 1 101 ? 18.42717 3.58645 1.51146 1.000 29.19610 90 GLY A O 1
ATOM 726 N N . VAL A 1 102 ? 20.08381 3.60314 -0.01640 1.000 32.10702 91 VAL A N 1
ATOM 727 C CA . VAL A 1 102 ? 20.95036 4.50904 0.72560 1.000 30.32009 91 VAL A CA 1
ATOM 728 C C . VAL A 1 102 ? 20.73543 5.89812 0.13563 1.000 32.36470 91 VAL A C 1
ATOM 729 O O . VAL A 1 102 ? 21.27640 6.23615 -0.92005 1.000 33.74208 91 VAL A O 1
ATOM 733 N N . ILE A 1 103 ? 19.91717 6.69653 0.80755 1.000 30.78211 92 ILE A N 1
ATOM 734 C CA . ILE A 1 103 ? 19.62686 8.05720 0.36736 1.000 32.65488 92 ILE A CA 1
ATOM 735 C C . ILE A 1 103 ? 20.31271 9.02893 1.31998 1.000 31.00396 92 ILE A C 1
ATOM 736 O O . ILE A 1 103 ? 20.58108 8.67076 2.47638 1.000 31.78909 92 ILE A O 1
ATOM 741 N N . PRO A 1 104 ? 20.62713 10.24671 0.88202 1.000 32.29648 93 PRO A N 1
ATOM 742 C CA . PRO A 1 104 ? 21.36022 11.17261 1.75268 1.000 28.51994 93 PRO A CA 1
ATOM 743 C C . PRO A 1 104 ? 20.62017 11.44520 3.05800 1.000 27.40371 93 PRO A C 1
ATOM 744 O O . PRO A 1 104 ? 19.38958 11.49702 3.10246 1.000 26.66413 93 PRO A O 1
ATOM 748 N N . GLU A 1 105 ? 21.39701 11.61093 4.13149 1.000 26.57494 94 GLU A N 1
ATOM 749 C CA . GLU A 1 105 ? 20.81783 11.93113 5.43513 1.000 26.07792 94 GLU A CA 1
ATOM 750 C C . GLU A 1 105 ? 20.00868 13.22139 5.40258 1.000 26.61392 94 GLU A C 1
ATOM 751 O O . GLU A 1 105 ? 18.99738 13.33889 6.10271 1.000 22.54534 94 GLU A O 1
ATOM 757 N N . GLU A 1 106 ? 20.42270 14.19544 4.59657 1.000 26.77691 95 GLU A N 1
ATOM 758 C CA . GLU A 1 106 ? 19.64374 15.42238 4.48023 1.000 26.92389 95 GLU A CA 1
ATOM 759 C C . GLU A 1 106 ? 18.28109 15.17407 3.84343 1.000 24.11172 95 GLU A C 1
ATO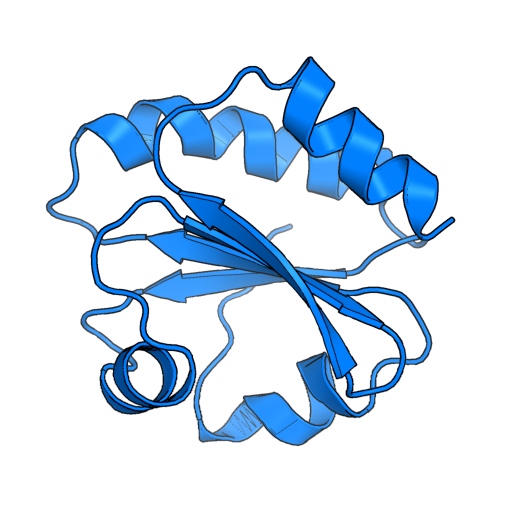M 760 O O . GLU A 1 106 ? 17.29911 15.84266 4.19510 1.000 24.91524 95 GLU A O 1
ATOM 766 N N . GLU A 1 107 ? 18.19216 14.20801 2.92906 1.000 23.67771 96 GLU A N 1
ATOM 767 C CA . GLU A 1 107 ? 16.90620 13.85406 2.33836 1.000 23.87078 96 GLU A CA 1
ATOM 768 C C . GLU A 1 107 ? 15.96900 13.24645 3.37065 1.000 24.71975 96 GLU A C 1
ATOM 769 O O . GLU A 1 107 ? 14.79056 13.61299 3.44995 1.000 26.26778 96 GLU A O 1
ATOM 775 N N . LEU A 1 108 ? 16.46207 12.26482 4.12572 1.000 23.78061 97 LEU A N 1
ATOM 776 C CA . LEU A 1 108 ? 15.65164 11.65923 5.17277 1.000 22.39076 97 LEU A CA 1
ATOM 777 C C . LEU A 1 108 ? 15.21624 12.69567 6.19183 1.000 22.37628 97 LEU A C 1
ATOM 778 O O . LEU A 1 108 ? 14.04807 12.72363 6.59350 1.000 20.28199 97 LEU A O 1
ATOM 783 N N . GLU A 1 109 ? 16.13848 13.56500 6.61706 1.000 19.63911 98 GLU A N 1
ATOM 784 C CA . GLU A 1 109 ? 15.76226 14.60658 7.56942 1.000 20.80881 98 GLU A CA 1
ATOM 785 C C . GLU A 1 109 ? 14.69661 15.53421 7.00095 1.000 21.35950 98 GLU A C 1
ATOM 786 O O . GLU A 1 109 ? 13.79938 15.97929 7.72821 1.000 20.47598 98 GLU A O 1
ATOM 792 N N . LYS A 1 110 ? 14.80541 15.87879 5.71430 1.000 19.65234 99 LYS A N 1
ATOM 793 C CA . LYS A 1 110 ? 13.80359 16.72864 5.08052 1.000 21.69671 99 LYS A CA 1
ATOM 794 C C . LYS A 1 110 ? 12.41019 16.12455 5.18957 1.000 23.77430 99 LYS A C 1
ATOM 795 O O . LYS A 1 110 ? 11.42856 16.84037 5.42792 1.000 22.48226 99 LYS A O 1
ATOM 801 N N . TRP A 1 111 ? 12.30597 14.80055 5.05710 1.000 22.03210 100 TRP A N 1
ATOM 802 C CA . TRP A 1 111 ? 11.00647 14.15404 5.16918 1.000 21.94194 100 TRP A CA 1
ATOM 803 C C . TRP A 1 111 ? 10.52092 14.08671 6.60813 1.000 20.30560 100 TRP A C 1
ATOM 804 O O . TRP A 1 111 ? 9.31478 14.17705 6.85269 1.000 25.45247 100 TRP A O 1
ATOM 815 N N . ILE A 1 112 ? 11.43202 13.94416 7.57248 1.000 20.35590 101 ILE A N 1
ATOM 816 C CA . ILE A 1 112 ? 11.02430 14.02820 8.97162 1.000 18.79413 101 ILE A CA 1
ATOM 817 C C . ILE A 1 112 ? 10.52362 15.43596 9.29547 1.000 20.44176 101 ILE A C 1
ATOM 818 O O . ILE A 1 112 ? 9.53001 15.61538 10.00803 1.000 19.94106 101 ILE A O 1
ATOM 823 N N . LYS A 1 113 ? 11.18441 16.46032 8.75734 1.000 18.64866 102 LYS A N 1
ATOM 824 C CA . LYS A 1 113 ? 10.74396 17.82589 9.03929 1.000 17.82968 102 LYS A CA 1
ATOM 825 C C . LYS A 1 113 ? 9.36702 18.11919 8.45178 1.000 20.24548 102 LYS A C 1
ATOM 826 O O . LYS A 1 113 ? 8.60857 18.91443 9.02250 1.000 21.33026 102 LYS A O 1
ATOM 832 N N . GLU A 1 114 ? 9.03969 17.51870 7.30448 1.000 19.94381 103 GLU A N 1
ATOM 833 C CA . GLU A 1 114 ? 7.73101 17.72684 6.68632 1.000 21.59340 103 GLU A CA 1
ATOM 834 C C . GLU A 1 114 ? 6.57784 17.29413 7.58177 1.000 23.31131 103 GLU A C 1
ATOM 835 O O . GLU A 1 114 ? 5.47534 17.83858 7.46146 1.000 23.70470 103 GLU A O 1
ATOM 841 N N . VAL A 1 115 ? 6.78355 16.30270 8.45418 1.000 24.87719 104 VAL A N 1
ATOM 842 C CA . VAL A 1 115 ? 5.70120 15.84647 9.32523 1.000 22.01419 104 VAL A CA 1
ATOM 843 C C . VAL A 1 115 ? 5.72837 16.53245 10.68894 1.000 22.69627 104 VAL A C 1
ATOM 844 O O . VAL A 1 115 ? 4.98738 16.14656 11.59922 1.000 22.06587 104 VAL A O 1
ATOM 848 N N . LEU A 1 116 ? 6.54852 17.57146 10.83340 1.000 21.22513 105 LEU A N 1
ATOM 849 C CA . LEU A 1 116 ? 6.69210 18.27117 12.10461 1.000 20.92130 105 LEU A CA 1
ATOM 850 C C . LEU A 1 116 ? 6.29220 19.74250 12.02347 1.000 21.71510 105 LEU A C 1
ATOM 851 O O . LEU A 1 116 ? 6.14552 20.42489 13.04633 1.000 22.01374 105 LEU A O 1
#

Secondary structure (DSSP, 8-state):
--EE--TTTHIIIIIT-SS-EEEEEE-TT-HHHHHHHHHHHHHHHHTTTTSEEEEEETTT-HHHHHHTT--SSSEEEEEETTEEEEEEESS--HHHHHHHHHHT-

Foldseek 3Di:
DAAADAPVCCCVPAQVDQAKEKEWEDAPVDPCCVVCVVLLVVVCVVCPVHYHYYYYHCVVHVVVCVVVVVVDDGKMWMDHNRHTDDIGHDDDDSVVVVVVVVVRD

B-factor: mean 23.28, std 7.64, range [9.43, 91.42]

Nearest PDB structures (foldseek):
  8xyw-assembly1_A  TM=1.010E+00  e=4.073E-22  synthetic construct
  1fb6-assembly2_B  TM=9.973E-01  e=2.173E-16  Spinacia oleracea
  2yj7-assembly2_B  TM=9.733E-01  e=1.076E-14  synthetic construct
  7c3f-assembly4_L  TM=9.803E-01  e=4.132E-14  Arabidopsis thaliana
  1zzy-assembly2_B  TM=9.352E-01  e=1.134E-13  Escherichia coli

Radius of gyration: 12.35 Å; Cα contacts (8 Å, |Δi|>4): 173; chains: 1; bounding box: 28×30×23 Å

Sequence (105 aa):
MVEEVDENSWEEKVLKSDKPVVVYFWAPWCGPCEEIKPIIEKLAEKYAGKVRVYRVDVDKAPGIAEKYNITSVPAVLIFKDGKLLKKLFGVIPEEELEKWIKEVL

Solvent-accessible surface area: 5824 Å² total; per-residue (Å²): 156,20,90,46,1,55,86,145,33,12,105,108,64,2,58,121,17,117,61,12,1,2,0,10,0,52,1,92,166,12,50,58,6,120,117,5,113,76,42,5,66,108,3,7,127,115,18,51,41,127,5,82,12,19,80,0,5,19,83,143,0,82,36,12,12,142,150,30,92,18,107,62,22,3,1,5,0,1,2,76,98,36,136,66,83,66,70,15,73,32,80,36,81,37,120,69,2,24,94,66,1,107,103,13,113